Protein AF-A0A433U5A9-F1 (afdb_monomer)

Organism: Elysia chlorotica (NCBI:txid188477)

Solvent-accessible surface area (backbone atoms only — not comparable to full-atom values): 7313 Å² total; per-residue (Å²): 104,52,76,60,97,90,43,82,35,81,70,83,86,84,75,69,64,72,63,99,43,77,69,35,54,51,49,52,54,46,52,45,48,34,44,78,72,58,55,47,52,37,73,44,73,47,81,87,72,86,54,73,54,50,79,38,70,40,91,59,77,66,32,65,44,82,48,72,86,40,96,40,24,41,89,57,93,53,53,73,58,54,45,48,51,56,34,41,78,72,61,44,47,87,84,64,55,48,72,65,54,54,50,50,52,55,55,55,50,76,78,52,77,72,81,80,124

Sequence (117 aa):
SGQQGGRSYNGTEKAAYLPASDKGTKVLRLLRVAFLRGLIFCIKDTRAAGRRGDITWSDILHKTSFEENSPYGYPDPFYLNDVTKVLADKGVTEESMTEQERRDSSKIFRKLEICNL

pLDDT: mean 80.03, std 17.63, range [26.12, 96.94]

Secondary structure (DSSP, 8-state):
-EEETTEEE----------SSHHHHHHHHHHHHHHHTT-SEEEEE-TTSS-EEEEEE-SS-------TT-TTSS--SSHHHHHHHHHHHTT--TTT--HHHHHHHHHHHTT------

Structure (mmCIF, N/CA/C/O backbone):
data_AF-A0A433U5A9-F1
#
_entry.id   AF-A0A433U5A9-F1
#
loop_
_atom_site.group_PDB
_atom_site.id
_atom_site.type_symbol
_atom_site.label_atom_id
_atom_site.label_alt_id
_atom_site.label_comp_id
_atom_site.label_asym_id
_atom_site.label_entity_id
_atom_site.label_seq_id
_atom_site.pdbx_PDB_ins_code
_atom_site.Cartn_x
_atom_site.Cartn_y
_atom_site.Cartn_z
_atom_site.occupancy
_atom_site.B_iso_or_equiv
_atom_site.auth_seq_id
_atom_site.auth_comp_id
_atom_site.auth_asym_id
_atom_site.auth_atom_id
_atom_site.pdbx_PDB_model_num
ATOM 1 N N . SER A 1 1 ? 5.747 14.010 11.688 1.00 51.66 1 SER A N 1
ATOM 2 C CA . SER A 1 1 ? 6.258 13.439 12.950 1.00 51.66 1 SER A CA 1
ATOM 3 C C . SER A 1 1 ? 5.151 12.613 13.578 1.00 51.66 1 SER A C 1
ATOM 5 O O . SER A 1 1 ? 3.988 12.957 13.407 1.00 51.66 1 SER A O 1
ATOM 7 N N . GLY A 1 2 ? 5.491 11.503 14.231 1.00 58.38 2 GLY A N 1
ATOM 8 C CA . GLY A 1 2 ? 4.531 10.647 14.942 1.00 58.38 2 G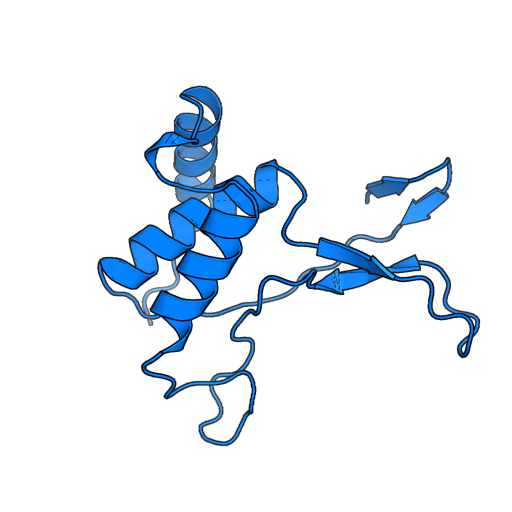LY A CA 1
ATOM 9 C C . GLY A 1 2 ? 4.884 10.550 16.423 1.00 58.38 2 GLY A C 1
ATOM 10 O O . GLY A 1 2 ? 6.027 10.833 16.789 1.00 58.38 2 GLY A O 1
ATOM 11 N N . GLN A 1 3 ? 3.925 10.155 17.264 1.00 57.16 3 GLN A N 1
ATOM 12 C CA . GLN A 1 3 ? 4.148 9.943 18.693 1.00 57.16 3 GLN A CA 1
ATOM 13 C C . GLN A 1 3 ? 3.685 8.540 19.103 1.00 57.16 3 GLN A C 1
ATOM 15 O O . GLN A 1 3 ? 2.558 8.153 18.808 1.00 57.16 3 GLN A O 1
ATOM 20 N N . GLN A 1 4 ? 4.540 7.782 19.792 1.00 61.88 4 GLN A N 1
ATOM 21 C CA . GLN A 1 4 ? 4.189 6.484 20.386 1.00 61.88 4 GLN A CA 1
ATOM 22 C C . GLN A 1 4 ? 4.705 6.445 21.826 1.00 61.88 4 GLN A C 1
ATOM 24 O O . GLN A 1 4 ? 5.875 6.731 22.075 1.00 61.88 4 GLN A O 1
ATOM 29 N N . GLY A 1 5 ? 3.825 6.154 22.791 1.00 65.88 5 GLY A N 1
ATOM 30 C CA . GLY A 1 5 ? 4.198 6.085 24.211 1.00 65.88 5 GLY A CA 1
ATOM 31 C C . GLY A 1 5 ? 4.861 7.363 24.747 1.00 65.88 5 GLY A C 1
ATOM 32 O O . GLY A 1 5 ? 5.797 7.284 25.537 1.00 65.88 5 GLY A O 1
ATOM 33 N N . GLY A 1 6 ? 4.440 8.539 24.267 1.00 71.12 6 GLY A N 1
ATOM 34 C CA . GLY A 1 6 ? 5.002 9.830 24.678 1.00 71.12 6 GLY A CA 1
ATOM 35 C C . GLY A 1 6 ? 6.276 10.262 23.939 1.00 71.12 6 GLY A C 1
ATOM 36 O O . GLY A 1 6 ? 6.698 11.401 24.112 1.00 71.12 6 GLY A O 1
ATOM 37 N N . ARG A 1 7 ? 6.868 9.417 23.082 1.00 66.44 7 ARG A N 1
ATOM 38 C CA . ARG A 1 7 ? 8.101 9.727 22.334 1.00 66.44 7 ARG A CA 1
ATOM 39 C C . ARG A 1 7 ? 7.815 10.223 20.924 1.00 66.44 7 ARG A C 1
ATOM 41 O O . ARG A 1 7 ? 6.969 9.651 20.244 1.00 66.44 7 ARG A O 1
ATOM 48 N N . SER A 1 8 ? 8.555 11.241 20.491 1.00 66.88 8 SER A N 1
ATOM 49 C CA . SER A 1 8 ? 8.470 11.818 19.146 1.00 66.88 8 SER A CA 1
ATOM 50 C C . SER A 1 8 ? 9.415 11.114 18.177 1.00 66.88 8 SER A C 1
ATOM 52 O O . SER A 1 8 ? 10.588 10.917 18.488 1.00 66.88 8 SER A O 1
ATOM 54 N N . TYR A 1 9 ? 8.919 10.801 16.982 1.00 68.38 9 TYR A N 1
ATOM 55 C CA . TYR A 1 9 ? 9.696 10.211 15.893 1.00 68.38 9 TYR A CA 1
ATOM 56 C C . TYR A 1 9 ? 9.743 11.168 14.698 1.00 68.38 9 TYR A C 1
ATOM 58 O O . TYR A 1 9 ? 8.731 11.786 14.328 1.00 68.38 9 TYR A O 1
ATOM 66 N N . ASN A 1 10 ? 10.927 11.286 14.094 1.00 71.94 10 ASN A N 1
ATOM 67 C CA . ASN A 1 10 ? 11.133 12.089 12.893 1.00 71.94 10 ASN A CA 1
ATOM 68 C C . ASN A 1 10 ? 10.301 11.534 11.732 1.00 71.94 10 ASN A C 1
ATOM 70 O O . ASN A 1 10 ? 10.079 10.329 11.630 1.00 71.94 10 ASN A O 1
ATOM 74 N N . GLY A 1 11 ? 9.819 12.424 10.864 1.00 70.56 11 GLY A N 1
ATOM 75 C CA . GLY A 1 11 ? 9.181 11.995 9.621 1.00 70.56 11 GLY A CA 1
ATOM 76 C C . GLY A 1 11 ? 10.175 11.244 8.734 1.00 70.56 11 GLY A C 1
ATOM 77 O O . GLY A 1 11 ? 11.367 11.543 8.746 1.00 70.56 11 GLY A O 1
ATOM 78 N N . THR A 1 12 ? 9.680 10.275 7.970 1.00 76.88 12 THR A N 1
ATOM 79 C CA . THR A 1 12 ? 10.437 9.606 6.910 1.00 76.88 12 THR A CA 1
ATOM 80 C C . THR A 1 12 ? 9.596 9.588 5.645 1.00 76.88 12 THR A C 1
ATOM 82 O O . THR A 1 12 ? 8.366 9.602 5.711 1.00 76.88 12 THR A O 1
ATOM 85 N N . GLU A 1 13 ? 10.269 9.535 4.506 1.00 82.38 13 GLU A N 1
ATOM 86 C CA . GLU A 1 13 ? 9.658 9.351 3.201 1.00 82.38 13 GLU A CA 1
ATOM 87 C C . GLU A 1 13 ? 10.279 8.106 2.570 1.00 82.38 13 GLU A C 1
ATOM 89 O O . GLU A 1 13 ? 11.488 7.881 2.666 1.00 82.38 13 GLU A O 1
ATOM 94 N N . LYS A 1 14 ? 9.443 7.259 1.967 1.00 84.62 14 LYS A N 1
ATOM 95 C CA . LYS A 1 14 ? 9.887 6.071 1.237 1.00 84.62 14 LYS A CA 1
ATOM 96 C C . LYS A 1 14 ? 9.101 5.960 -0.062 1.00 84.62 14 LYS A C 1
ATOM 98 O O . LYS A 1 14 ? 7.875 6.050 -0.046 1.00 84.62 14 LYS A O 1
ATOM 103 N N . ALA A 1 15 ? 9.813 5.755 -1.164 1.00 87.69 15 ALA A N 1
ATOM 104 C CA . ALA A 1 15 ? 9.220 5.536 -2.475 1.00 87.69 15 ALA A CA 1
ATOM 105 C C . ALA A 1 15 ? 8.979 4.040 -2.719 1.00 87.69 15 ALA A C 1
ATOM 107 O O . ALA A 1 15 ? 9.785 3.198 -2.314 1.00 87.69 15 ALA A O 1
ATOM 108 N N . ALA A 1 16 ? 7.871 3.726 -3.386 1.00 90.31 16 ALA A N 1
ATOM 109 C CA . ALA A 1 16 ? 7.535 2.384 -3.836 1.00 90.31 16 ALA A CA 1
ATOM 110 C C . ALA A 1 16 ? 6.803 2.440 -5.181 1.00 90.31 16 ALA A C 1
ATOM 112 O O . ALA A 1 16 ? 6.152 3.437 -5.498 1.00 90.31 16 ALA A O 1
ATOM 113 N N . TYR A 1 17 ? 6.891 1.356 -5.947 1.00 89.50 17 TYR A N 1
ATOM 114 C CA . TYR A 1 17 ? 6.486 1.326 -7.348 1.00 89.50 17 TYR A CA 1
ATOM 115 C C . TYR A 1 17 ? 5.464 0.225 -7.633 1.00 89.50 17 TYR A C 1
ATOM 117 O O . TYR A 1 17 ? 5.586 -0.917 -7.180 1.00 89.50 17 TYR A O 1
ATOM 125 N N . LEU A 1 18 ? 4.456 0.572 -8.430 1.00 91.62 18 LEU A N 1
ATOM 126 C CA . LEU A 1 18 ? 3.427 -0.334 -8.932 1.00 91.62 18 LEU A CA 1
ATOM 127 C C . LEU A 1 18 ? 3.323 -0.177 -10.450 1.00 91.62 18 LEU A C 1
ATOM 129 O O . LEU A 1 18 ? 3.414 0.949 -10.938 1.00 91.62 18 LEU A O 1
ATOM 133 N N . PRO A 1 19 ? 3.093 -1.265 -11.202 1.00 90.75 19 PRO A N 1
ATOM 134 C CA . PRO A 1 19 ? 2.836 -1.166 -12.629 1.00 90.75 19 PRO A CA 1
ATOM 135 C C . PRO A 1 19 ? 1.513 -0.432 -12.878 1.00 90.75 19 PRO A C 1
ATOM 137 O O . PRO A 1 19 ? 0.504 -0.718 -12.222 1.00 90.75 19 PRO A O 1
ATOM 140 N N . ALA A 1 20 ? 1.507 0.467 -13.862 1.00 90.56 20 ALA A N 1
ATOM 141 C CA . ALA A 1 20 ? 0.323 1.187 -14.327 1.00 90.56 20 ALA A CA 1
ATOM 142 C C . ALA A 1 20 ? -0.626 0.238 -15.083 1.00 90.56 20 ALA A C 1
ATOM 144 O O . ALA A 1 20 ? -0.657 0.174 -16.305 1.00 90.56 20 ALA A O 1
ATOM 145 N N . SER A 1 21 ? -1.367 -0.559 -14.322 1.00 91.94 21 SER A N 1
ATOM 146 C CA . SER A 1 21 ? -2.316 -1.565 -14.800 1.00 91.94 21 SER A CA 1
ATOM 147 C C . SER A 1 21 ? -3.531 -1.579 -13.884 1.00 91.94 21 SER A C 1
ATOM 149 O O . SER A 1 21 ? -3.410 -1.211 -12.716 1.00 91.94 21 SER A O 1
ATOM 151 N N . ASP A 1 22 ? -4.671 -2.088 -14.349 1.00 93.06 22 ASP A N 1
ATOM 152 C CA . ASP A 1 22 ? -5.894 -2.156 -13.535 1.00 93.06 22 ASP A CA 1
ATOM 153 C C . ASP A 1 22 ? -5.663 -2.839 -12.183 1.00 93.06 22 ASP A C 1
ATOM 155 O O . ASP A 1 22 ? -6.137 -2.387 -11.139 1.00 93.06 22 ASP A O 1
ATOM 159 N N . LYS A 1 23 ? -4.873 -3.917 -12.179 1.00 93.25 23 LYS A N 1
ATOM 160 C CA . LYS A 1 23 ? -4.512 -4.634 -10.956 1.00 93.25 23 LYS A CA 1
ATOM 161 C C . LYS A 1 23 ? -3.592 -3.809 -10.055 1.00 93.25 23 LYS A C 1
ATOM 163 O O . LYS A 1 23 ? -3.805 -3.779 -8.845 1.00 93.25 23 LYS A O 1
ATOM 168 N N . GLY A 1 24 ? -2.609 -3.114 -10.627 1.00 93.44 24 GLY A N 1
ATOM 169 C CA . GLY A 1 24 ? -1.749 -2.189 -9.886 1.00 93.44 24 GLY A CA 1
ATOM 170 C C . GLY A 1 24 ? -2.540 -1.037 -9.263 1.00 93.44 24 GLY A C 1
ATOM 171 O O . GLY A 1 24 ? -2.351 -0.721 -8.090 1.00 93.44 24 GLY A O 1
ATOM 172 N N . THR A 1 25 ? -3.503 -0.471 -9.992 1.00 91.81 25 THR A N 1
ATOM 173 C CA . THR A 1 25 ? -4.397 0.583 -9.497 1.00 91.81 25 THR A CA 1
ATOM 174 C C . THR A 1 25 ? -5.291 0.093 -8.357 1.00 91.81 25 THR A C 1
ATOM 176 O O . THR A 1 25 ? -5.495 0.826 -7.385 1.00 91.81 25 THR A O 1
ATOM 179 N N . LYS A 1 26 ? -5.789 -1.149 -8.420 1.00 92.81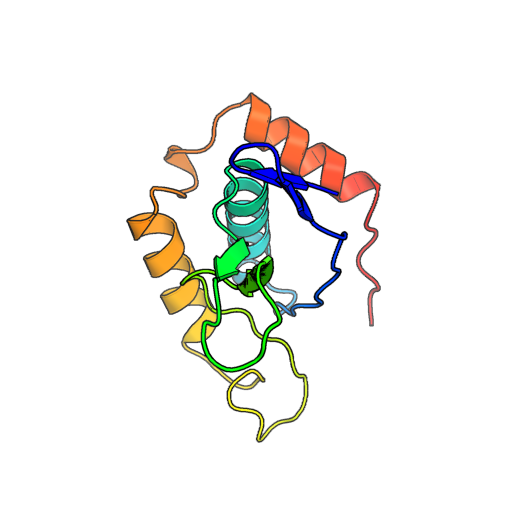 26 LYS A N 1
ATOM 180 C CA . LYS A 1 26 ? -6.518 -1.773 -7.301 1.00 92.81 26 LYS A CA 1
ATOM 181 C C . LYS A 1 26 ? -5.633 -1.911 -6.061 1.00 92.81 26 LYS A C 1
ATOM 183 O O . LYS A 1 26 ? -6.011 -1.440 -4.991 1.00 92.81 26 LYS A O 1
ATOM 188 N N . VAL A 1 27 ? -4.426 -2.460 -6.212 1.00 94.75 27 VAL A N 1
ATOM 189 C CA . VAL A 1 27 ? -3.457 -2.585 -5.109 1.00 94.75 27 VAL A CA 1
ATOM 190 C C . VAL A 1 27 ? -3.110 -1.219 -4.512 1.00 94.75 27 VAL A C 1
ATOM 192 O O . VAL A 1 27 ? -3.094 -1.074 -3.293 1.00 94.75 27 VAL A O 1
ATOM 195 N N . LEU A 1 28 ? -2.918 -0.187 -5.340 1.00 93.00 28 LEU A N 1
ATOM 196 C CA . LEU A 1 28 ? -2.667 1.180 -4.876 1.00 93.00 28 LEU A CA 1
ATOM 197 C C . LEU A 1 28 ? -3.792 1.702 -3.970 1.00 93.00 28 LEU A C 1
ATOM 199 O O . LEU A 1 28 ? -3.518 2.350 -2.959 1.00 93.00 28 LEU A O 1
ATOM 203 N N . ARG A 1 29 ? -5.059 1.434 -4.311 1.00 91.44 29 ARG A N 1
ATOM 204 C CA . ARG A 1 29 ? -6.209 1.825 -3.477 1.00 91.44 29 ARG A CA 1
ATOM 205 C C . ARG A 1 29 ? -6.184 1.121 -2.122 1.00 91.44 29 ARG A C 1
ATOM 207 O O . ARG A 1 29 ? -6.360 1.785 -1.104 1.00 91.44 29 ARG A O 1
ATOM 214 N N . LEU A 1 30 ? -5.908 -0.180 -2.102 1.00 94.75 30 LEU A N 1
ATOM 215 C CA . LEU A 1 30 ? -5.811 -0.948 -0.858 1.00 94.75 30 LEU A CA 1
ATOM 216 C C . LEU A 1 30 ? -4.634 -0.481 0.009 1.00 94.75 30 LEU A C 1
ATOM 218 O O . LEU A 1 30 ? -4.805 -0.261 1.205 1.00 94.75 30 LEU A O 1
ATOM 222 N N . LEU A 1 31 ? -3.462 -0.234 -0.583 1.00 94.12 31 LEU A N 1
ATOM 223 C CA . LEU A 1 31 ? -2.293 0.284 0.138 1.00 94.12 31 LEU A CA 1
ATOM 224 C C . LEU A 1 31 ? -2.551 1.658 0.767 1.00 94.12 31 LEU A C 1
ATOM 226 O O . LEU A 1 31 ? -2.070 1.930 1.864 1.00 94.12 31 LEU A O 1
ATOM 230 N N . ARG A 1 32 ? -3.348 2.519 0.124 1.00 90.75 32 ARG A N 1
ATOM 231 C CA . ARG A 1 32 ? -3.761 3.804 0.716 1.00 90.75 32 ARG A CA 1
ATOM 232 C C . ARG A 1 32 ? -4.627 3.612 1.948 1.00 90.75 32 ARG A C 1
ATOM 234 O O . ARG A 1 32 ? -4.406 4.282 2.950 1.00 90.75 32 ARG A O 1
ATOM 241 N N . VAL A 1 33 ? -5.575 2.685 1.898 1.00 93.50 33 VAL A N 1
ATOM 242 C CA . VAL A 1 33 ? -6.389 2.347 3.070 1.00 93.50 33 VAL A CA 1
ATOM 243 C C . VAL A 1 33 ? -5.517 1.751 4.169 1.00 93.50 33 VAL A C 1
ATOM 245 O O . VAL A 1 33 ? -5.603 2.182 5.314 1.00 93.50 33 VAL A O 1
ATOM 248 N N . ALA A 1 34 ? -4.602 0.844 3.827 1.00 93.81 34 ALA A N 1
ATOM 249 C CA . ALA A 1 34 ? -3.628 0.321 4.777 1.00 93.81 34 ALA A CA 1
ATOM 250 C C . ALA A 1 34 ? -2.770 1.439 5.399 1.00 93.81 34 ALA A C 1
ATOM 252 O O . ALA A 1 34 ? -2.482 1.391 6.593 1.00 93.81 34 ALA A O 1
ATOM 253 N N . PHE A 1 35 ? -2.402 2.472 4.634 1.00 90.50 35 PHE A N 1
ATOM 254 C CA . PHE A 1 35 ? -1.695 3.644 5.154 1.00 90.50 35 PHE A CA 1
ATOM 255 C C . PHE A 1 35 ? -2.557 4.440 6.139 1.00 90.50 35 PHE A C 1
ATOM 257 O O . PHE A 1 35 ? -2.097 4.732 7.241 1.00 90.50 35 PHE A O 1
ATOM 264 N N . LEU A 1 36 ? -3.813 4.736 5.782 1.00 89.94 36 LEU A N 1
ATOM 265 C CA . LEU A 1 36 ? -4.764 5.437 6.656 1.00 89.94 36 LEU A CA 1
ATOM 266 C C . LEU A 1 36 ? -5.032 4.669 7.959 1.00 89.94 36 LEU A C 1
ATOM 268 O O . LEU A 1 36 ? -5.203 5.279 9.010 1.00 89.94 36 LEU A O 1
ATOM 272 N N . ARG A 1 37 ? -4.999 3.334 7.902 1.00 92.12 37 ARG A N 1
ATOM 273 C CA . ARG A 1 37 ? -5.112 2.439 9.064 1.00 92.12 37 ARG A CA 1
ATOM 274 C C . ARG A 1 37 ? -3.806 2.261 9.848 1.00 92.12 37 ARG A C 1
ATOM 276 O O . ARG A 1 37 ? -3.794 1.532 10.833 1.00 92.12 37 ARG A O 1
ATOM 283 N N . GLY A 1 38 ? -2.702 2.881 9.424 1.00 89.94 38 GLY A N 1
ATOM 284 C CA . GLY A 1 38 ? -1.403 2.769 10.094 1.00 89.94 38 GLY A CA 1
ATOM 285 C C . GLY A 1 38 ? -0.709 1.412 9.926 1.00 89.94 38 GLY A C 1
ATOM 286 O O . GLY A 1 38 ? 0.138 1.058 10.737 1.00 89.94 38 GLY A O 1
ATOM 287 N N . LEU A 1 39 ? -1.049 0.641 8.889 1.00 91.94 39 LEU A N 1
ATOM 288 C CA . LEU A 1 39 ? -0.540 -0.718 8.666 1.00 91.94 39 LEU A CA 1
ATOM 289 C C . LEU A 1 39 ? 0.713 -0.772 7.784 1.00 91.94 39 LEU A C 1
ATOM 291 O O . LEU A 1 39 ? 1.350 -1.818 7.716 1.00 91.94 39 LEU A O 1
ATOM 295 N N . ILE A 1 40 ? 1.070 0.311 7.088 1.00 91.88 40 ILE A N 1
ATOM 296 C CA . ILE A 1 40 ? 2.199 0.334 6.134 1.00 91.88 40 ILE A CA 1
ATOM 297 C C . ILE A 1 40 ? 3.557 0.405 6.836 1.00 91.88 40 ILE A C 1
ATOM 299 O O . ILE A 1 40 ? 4.519 -0.230 6.401 1.00 91.88 40 ILE A O 1
ATOM 303 N N . PHE A 1 41 ? 3.635 1.160 7.929 1.00 86.56 41 PHE A N 1
ATOM 304 C CA . PHE A 1 41 ? 4.872 1.384 8.665 1.00 86.56 41 PHE A CA 1
ATOM 305 C C . PHE A 1 41 ? 4.755 0.856 10.088 1.00 86.56 41 PHE A C 1
ATOM 307 O O . PHE A 1 41 ? 3.695 0.925 10.703 1.00 86.56 41 PHE A O 1
ATOM 314 N N . CYS A 1 42 ? 5.866 0.372 10.629 1.00 84.00 42 CYS A N 1
ATOM 315 C CA . CYS A 1 42 ? 6.001 0.063 12.042 1.00 84.00 42 CYS A CA 1
ATOM 316 C C . CYS A 1 42 ? 7.257 0.728 12.609 1.00 84.00 42 CYS A C 1
ATOM 318 O O . CYS A 1 42 ? 8.202 1.054 11.888 1.00 84.00 42 CYS A O 1
ATOM 320 N N . ILE A 1 43 ? 7.258 0.942 13.920 1.00 80.94 43 ILE A N 1
ATOM 321 C CA . ILE A 1 43 ? 8.440 1.399 14.645 1.00 80.94 43 ILE A CA 1
ATOM 322 C C . ILE A 1 43 ? 9.171 0.146 15.121 1.00 80.94 43 ILE A C 1
ATOM 324 O O . ILE A 1 43 ? 8.612 -0.638 15.890 1.00 80.94 43 ILE A O 1
ATOM 328 N N . LYS A 1 44 ? 10.408 -0.063 14.657 1.00 70.31 44 LYS A N 1
ATOM 329 C CA . LYS A 1 44 ? 11.268 -1.133 15.176 1.00 70.31 44 LYS A CA 1
ATOM 330 C C . LYS A 1 44 ? 12.307 -0.553 16.128 1.00 70.31 44 LYS A C 1
ATOM 332 O O . LYS A 1 44 ? 13.061 0.356 15.788 1.00 70.31 44 LYS A O 1
ATOM 337 N N . ASP A 1 45 ? 12.376 -1.134 17.322 1.00 66.44 45 ASP A N 1
ATOM 338 C CA . ASP A 1 45 ? 13.435 -0.852 18.286 1.00 66.44 45 ASP A CA 1
ATOM 339 C C . ASP A 1 45 ? 14.638 -1.757 18.008 1.00 66.44 45 ASP A C 1
ATOM 341 O O . ASP A 1 45 ? 14.739 -2.886 18.494 1.00 66.44 45 ASP A O 1
ATOM 345 N N . THR A 1 46 ? 15.591 -1.265 17.220 1.00 56.88 46 THR A N 1
ATOM 346 C CA . THR A 1 46 ? 16.867 -1.959 17.032 1.00 56.88 46 THR A CA 1
ATOM 347 C C . THR A 1 46 ? 17.762 -1.742 18.251 1.00 56.88 46 THR A C 1
ATOM 349 O O . THR A 1 46 ? 18.485 -0.753 18.352 1.00 56.88 46 THR A O 1
ATOM 352 N N . ARG A 1 47 ? 17.740 -2.695 19.194 1.00 54.81 47 ARG A N 1
ATOM 353 C CA . ARG A 1 47 ? 18.578 -2.684 20.413 1.00 54.81 47 ARG A CA 1
ATOM 354 C C . ARG A 1 47 ? 20.090 -2.573 20.143 1.00 54.81 47 ARG A C 1
ATOM 356 O O . ARG A 1 47 ? 20.812 -2.127 21.027 1.00 54.81 47 ARG A O 1
ATOM 363 N N . ALA A 1 48 ? 20.564 -2.949 18.954 1.00 52.50 48 ALA A N 1
ATOM 364 C CA . ALA A 1 48 ? 21.989 -3.103 18.653 1.00 52.50 48 ALA A CA 1
ATOM 365 C C . ALA A 1 48 ? 22.737 -1.814 18.248 1.00 52.50 48 ALA A C 1
ATOM 367 O O . ALA A 1 48 ? 23.959 -1.795 18.319 1.00 52.50 48 ALA A O 1
ATOM 368 N N . ALA A 1 49 ? 22.052 -0.739 17.837 1.00 51.53 49 ALA A N 1
ATOM 369 C CA . ALA A 1 49 ? 22.716 0.418 17.210 1.00 51.53 49 ALA A CA 1
ATOM 370 C C . ALA A 1 49 ? 22.598 1.740 17.990 1.00 51.53 49 ALA A C 1
ATOM 372 O O . ALA A 1 49 ? 22.944 2.794 17.462 1.00 51.53 49 ALA A O 1
ATOM 373 N N . GLY A 1 50 ? 22.026 1.739 19.200 1.00 50.53 50 GLY A N 1
ATOM 374 C CA . GLY A 1 50 ? 21.727 2.975 19.948 1.00 50.53 50 GLY A CA 1
ATOM 375 C C . GLY A 1 50 ? 20.646 3.869 19.308 1.00 50.53 50 GLY A C 1
ATOM 376 O O . GLY A 1 50 ? 20.124 4.763 19.972 1.00 50.53 50 GLY A O 1
ATOM 377 N N . ARG A 1 51 ? 20.254 3.588 18.057 1.00 53.25 51 ARG A N 1
ATOM 378 C CA . ARG A 1 51 ? 19.109 4.156 17.341 1.00 53.25 51 ARG A CA 1
ATOM 379 C C . ARG A 1 51 ? 17.847 3.420 17.784 1.00 53.25 51 ARG A C 1
ATOM 381 O O . ARG A 1 51 ? 17.619 2.266 17.426 1.00 53.25 51 ARG A O 1
ATOM 388 N N . ARG A 1 52 ? 17.073 4.066 18.652 1.00 57.16 52 ARG A N 1
ATOM 389 C CA . ARG A 1 52 ? 15.760 3.593 19.106 1.00 57.16 52 ARG A CA 1
ATOM 390 C C . ARG A 1 52 ? 14.701 4.356 18.328 1.00 57.16 52 ARG A C 1
ATOM 392 O O . ARG A 1 52 ? 14.701 5.583 18.401 1.00 57.16 52 ARG A O 1
ATOM 399 N N . GLY A 1 53 ? 13.822 3.647 17.618 1.00 63.41 53 GLY A N 1
ATOM 400 C CA . GLY A 1 53 ? 12.696 4.281 16.939 1.00 63.41 53 GLY A CA 1
ATOM 401 C C . GLY A 1 53 ? 12.733 4.399 15.423 1.00 63.41 53 GLY A C 1
ATOM 402 O O . GLY A 1 53 ? 12.131 5.336 14.900 1.00 63.41 53 GLY A O 1
ATOM 403 N N . ASP A 1 54 ? 13.411 3.507 14.704 1.00 71.38 54 ASP A N 1
ATOM 404 C CA . ASP A 1 54 ? 13.418 3.599 13.244 1.00 71.38 54 ASP A CA 1
ATOM 405 C C . ASP A 1 54 ? 12.041 3.218 12.678 1.00 71.38 54 ASP A C 1
ATOM 407 O O . ASP A 1 54 ? 11.520 2.121 12.913 1.00 71.38 54 ASP A O 1
ATOM 411 N N . ILE A 1 55 ? 11.450 4.148 11.919 1.00 77.94 55 ILE A N 1
ATOM 412 C CA . ILE A 1 55 ? 10.239 3.903 11.134 1.00 77.94 55 ILE A CA 1
ATOM 413 C C . ILE A 1 55 ? 10.639 3.062 9.923 1.00 77.94 55 ILE A C 1
ATOM 415 O O . ILE A 1 55 ? 11.392 3.499 9.046 1.00 77.94 55 ILE A O 1
ATOM 419 N N . THR A 1 56 ? 10.116 1.847 9.863 1.00 81.75 56 THR A N 1
ATOM 420 C CA . THR A 1 56 ? 10.398 0.889 8.797 1.00 81.75 56 THR A CA 1
ATOM 421 C C . THR A 1 56 ? 9.111 0.324 8.212 1.00 81.75 56 THR A C 1
ATOM 423 O O . THR A 1 56 ? 8.024 0.549 8.744 1.00 81.75 56 THR A O 1
ATOM 426 N N . TRP A 1 57 ? 9.226 -0.370 7.081 1.00 82.94 57 TRP A N 1
ATOM 427 C CA . TRP A 1 57 ? 8.107 -1.103 6.499 1.00 82.94 57 TRP A CA 1
ATOM 428 C C . TRP A 1 57 ? 7.609 -2.164 7.486 1.00 82.94 57 TRP A C 1
ATOM 430 O O . TRP A 1 57 ? 8.406 -2.793 8.190 1.00 82.94 57 TRP A O 1
ATOM 440 N N . SER A 1 58 ? 6.290 -2.347 7.539 1.00 86.88 58 SER A N 1
ATOM 441 C CA . SER A 1 58 ? 5.668 -3.456 8.260 1.00 86.88 58 SER A CA 1
ATOM 442 C C . SER A 1 58 ? 5.885 -4.782 7.505 1.00 86.88 58 SER A C 1
ATOM 444 O O . SER A 1 58 ? 6.899 -4.970 6.836 1.00 86.88 58 SER A O 1
ATOM 446 N N . ASP A 1 59 ? 4.935 -5.711 7.586 1.00 88.00 59 ASP A N 1
ATOM 447 C CA . ASP A 1 59 ? 4.985 -6.982 6.851 1.00 88.00 59 ASP A CA 1
ATOM 448 C C . ASP A 1 59 ? 4.436 -6.862 5.417 1.00 88.00 59 ASP A C 1
ATOM 450 O O . ASP A 1 59 ? 4.409 -7.841 4.677 1.00 88.00 59 ASP A O 1
ATOM 454 N N . ILE A 1 60 ? 3.969 -5.676 5.012 1.00 91.12 60 ILE A N 1
ATOM 455 C CA . ILE A 1 60 ? 3.517 -5.424 3.639 1.00 91.12 60 ILE A CA 1
ATOM 456 C C . ILE A 1 60 ? 4.749 -5.096 2.790 1.00 91.12 60 ILE A C 1
ATOM 458 O O . ILE A 1 60 ? 5.298 -3.994 2.871 1.00 91.12 60 I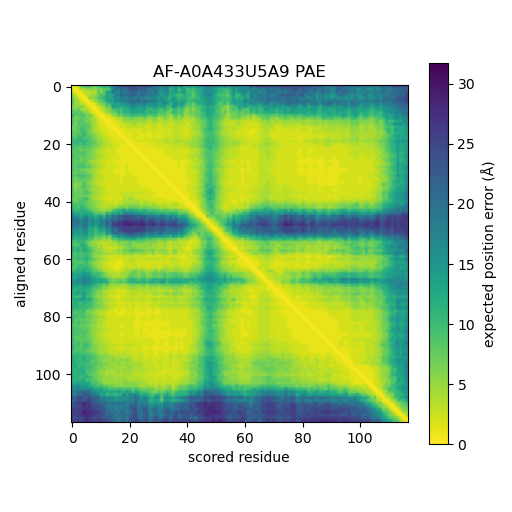LE A O 1
ATOM 462 N N . LEU A 1 61 ? 5.188 -6.056 1.974 1.00 89.44 61 LEU A N 1
ATOM 463 C CA . LEU A 1 61 ? 6.323 -5.872 1.070 1.00 89.44 61 LEU A CA 1
ATOM 464 C C . LEU A 1 61 ? 6.008 -4.786 0.031 1.00 89.44 61 LEU A C 1
ATOM 466 O O . LEU A 1 61 ? 4.946 -4.799 -0.584 1.00 89.44 61 LEU A O 1
ATOM 470 N N . HIS A 1 62 ? 6.961 -3.882 -0.187 1.00 91.75 62 HIS A N 1
ATOM 471 C CA . HIS A 1 62 ? 6.903 -2.862 -1.229 1.00 91.75 62 HIS A CA 1
ATOM 472 C C . HIS A 1 62 ? 8.042 -3.068 -2.229 1.00 91.75 62 HIS A C 1
ATOM 474 O O . HIS A 1 62 ? 9.150 -3.446 -1.845 1.00 91.75 62 HIS A O 1
ATOM 480 N N . LYS A 1 63 ? 7.787 -2.779 -3.508 1.00 90.88 63 LYS A N 1
ATOM 481 C CA . LYS A 1 63 ? 8.835 -2.714 -4.534 1.00 90.88 63 LYS A CA 1
ATOM 482 C C . LYS A 1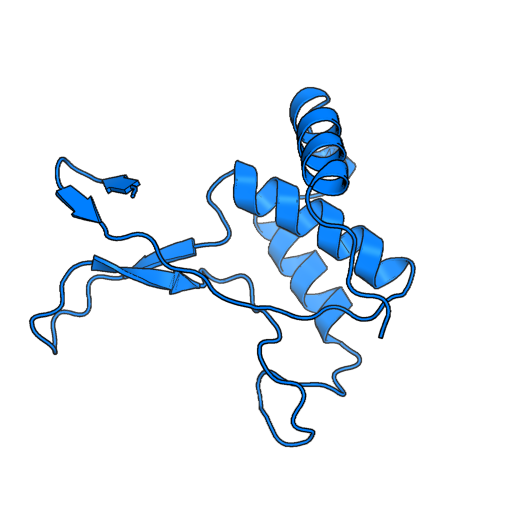 63 ? 9.484 -1.339 -4.515 1.00 90.88 63 LYS A C 1
ATOM 484 O O . LYS A 1 63 ? 8.819 -0.353 -4.813 1.00 90.88 63 LYS A O 1
ATOM 489 N N . THR A 1 64 ? 10.754 -1.265 -4.137 1.00 90.62 64 THR A N 1
ATOM 490 C CA . THR A 1 64 ? 11.476 -0.002 -3.898 1.00 90.62 64 THR A CA 1
ATOM 491 C C . THR A 1 64 ? 12.608 0.248 -4.890 1.00 90.62 64 THR A C 1
ATOM 493 O O . THR A 1 64 ? 13.319 1.238 -4.748 1.00 90.62 64 THR A O 1
ATOM 496 N N . SER A 1 65 ? 12.802 -0.629 -5.877 1.00 86.50 65 SER A N 1
ATOM 497 C CA . SER A 1 65 ? 13.833 -0.484 -6.910 1.00 86.50 65 SER A CA 1
ATOM 498 C C . SER A 1 65 ? 13.263 -0.731 -8.307 1.00 86.50 65 SER A C 1
ATOM 500 O O . SER A 1 65 ? 12.295 -1.472 -8.467 1.00 86.50 65 SER A O 1
ATOM 502 N N . PHE A 1 66 ? 13.882 -0.113 -9.310 1.00 76.56 66 PHE A N 1
ATOM 503 C CA . PHE A 1 66 ? 13.662 -0.408 -10.730 1.00 76.56 66 PHE A CA 1
ATOM 504 C C . PHE A 1 66 ? 14.769 -1.282 -11.329 1.00 76.56 66 PHE A C 1
ATOM 506 O O . PHE A 1 66 ? 14.701 -1.636 -12.499 1.00 76.56 66 PHE A O 1
ATOM 513 N N . GLU A 1 67 ? 15.796 -1.616 -10.550 1.00 80.50 67 GLU A N 1
ATOM 514 C CA . GLU A 1 67 ? 16.901 -2.447 -11.018 1.00 80.50 67 GLU A CA 1
ATOM 515 C C . GLU A 1 67 ? 16.443 -3.900 -11.185 1.00 80.50 67 GLU A C 1
ATOM 517 O O . GLU A 1 67 ? 15.904 -4.494 -10.247 1.00 80.50 67 GLU A O 1
ATOM 522 N N . GLU A 1 68 ? 16.720 -4.484 -12.354 1.00 69.81 68 GLU A N 1
ATOM 523 C CA . GLU A 1 68 ? 16.272 -5.833 -12.740 1.00 69.81 68 GLU A CA 1
ATOM 524 C C . GLU A 1 68 ? 16.753 -6.942 -11.789 1.00 69.81 68 GLU A C 1
ATOM 526 O O . GLU A 1 68 ? 16.082 -7.957 -11.628 1.00 69.81 68 GLU A O 1
ATOM 531 N N . ASN A 1 69 ? 17.886 -6.734 -11.108 1.00 79.19 69 ASN A N 1
ATOM 532 C CA . ASN A 1 69 ? 18.473 -7.694 -10.165 1.00 79.19 69 ASN A CA 1
ATOM 533 C C . ASN A 1 69 ? 18.222 -7.340 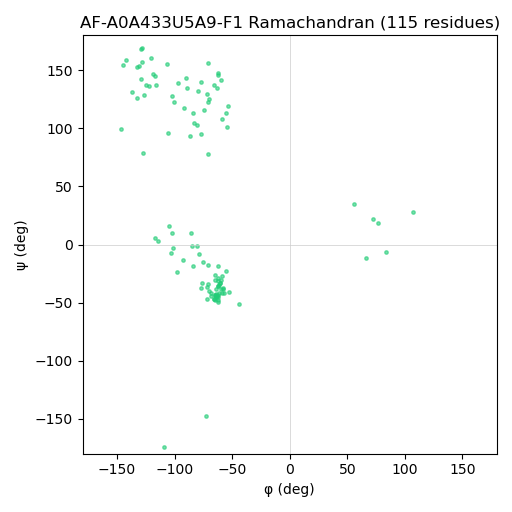-8.691 1.00 79.19 69 ASN A C 1
ATOM 535 O O . ASN A 1 69 ? 18.823 -7.935 -7.793 1.00 79.19 69 ASN A O 1
ATOM 539 N N . SER A 1 70 ? 17.361 -6.361 -8.408 1.00 88.88 70 SER A N 1
ATOM 540 C CA . SER A 1 70 ? 17.013 -6.036 -7.029 1.00 88.88 70 SER A CA 1
ATOM 541 C C . SER A 1 70 ? 15.979 -7.030 -6.487 1.00 88.88 70 SER A C 1
ATOM 543 O O . SER A 1 70 ? 14.930 -7.209 -7.109 1.00 88.88 70 SER A O 1
ATOM 545 N N . PRO A 1 71 ? 16.163 -7.595 -5.276 1.00 86.12 71 PRO A N 1
ATOM 546 C CA . PRO A 1 71 ? 15.129 -8.423 -4.644 1.00 86.12 71 PRO A CA 1
ATOM 547 C C . PRO A 1 71 ? 13.833 -7.636 -4.368 1.00 86.12 71 PRO A C 1
ATOM 549 O O . PRO A 1 71 ? 12.760 -8.216 -4.209 1.00 86.12 71 PRO A O 1
ATOM 552 N N . TYR A 1 72 ? 13.915 -6.301 -4.353 1.00 89.25 72 TYR A N 1
ATOM 553 C CA . TYR A 1 72 ? 12.785 -5.388 -4.183 1.00 89.25 72 TYR A CA 1
ATOM 554 C C . TYR A 1 72 ? 12.377 -4.704 -5.498 1.00 89.25 72 TYR A C 1
ATOM 556 O O . TYR A 1 72 ? 11.680 -3.690 -5.461 1.00 89.25 72 TYR A O 1
ATOM 564 N N . GLY A 1 73 ? 12.821 -5.225 -6.646 1.00 88.19 73 GLY 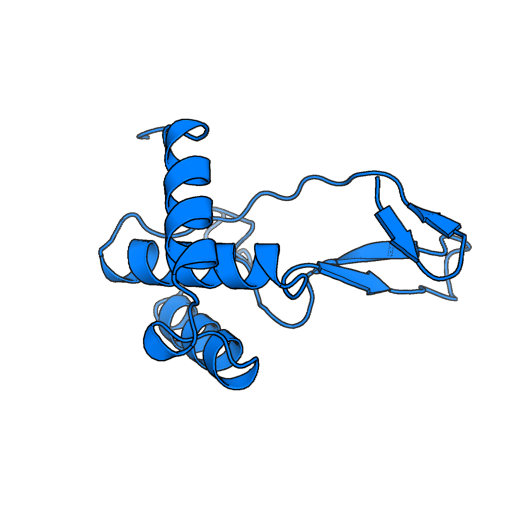A N 1
ATOM 565 C CA . GLY A 1 73 ? 12.542 -4.687 -7.976 1.00 88.19 73 GLY A CA 1
ATOM 566 C C . GLY A 1 73 ? 11.591 -5.536 -8.818 1.00 88.19 73 GLY A C 1
ATOM 567 O O . GLY A 1 73 ? 11.001 -6.513 -8.343 1.00 88.19 73 GLY A O 1
ATOM 568 N N . TYR A 1 74 ? 11.426 -5.114 -10.068 1.00 86.94 74 TYR A N 1
ATOM 569 C CA . TYR A 1 74 ? 10.710 -5.831 -11.125 1.00 86.94 74 TYR A CA 1
ATOM 570 C C . TYR A 1 74 ? 11.726 -6.403 -12.133 1.00 86.94 74 TYR A C 1
ATOM 572 O O . TYR A 1 74 ? 12.807 -5.829 -12.250 1.00 86.94 74 TYR A O 1
ATOM 580 N N . PRO A 1 75 ? 11.397 -7.472 -12.887 1.00 91.44 75 PRO A N 1
ATOM 581 C CA . PRO A 1 75 ? 10.096 -8.142 -12.980 1.00 91.44 75 PRO A CA 1
ATOM 582 C C . PRO A 1 75 ? 9.782 -9.056 -11.787 1.00 91.44 75 PRO A C 1
ATOM 584 O O . PRO A 1 75 ? 10.621 -9.804 -11.304 1.00 91.44 75 PRO A O 1
ATOM 587 N N . ASP A 1 76 ? 8.527 -9.021 -11.344 1.00 90.50 76 ASP A N 1
ATOM 588 C CA . ASP A 1 76 ? 7.980 -9.944 -10.348 1.00 90.50 76 ASP A CA 1
ATOM 589 C C . ASP A 1 76 ? 6.497 -10.189 -10.674 1.00 90.50 76 ASP A C 1
ATOM 591 O O . ASP A 1 76 ? 5.646 -9.340 -10.379 1.00 90.50 76 ASP A O 1
ATOM 595 N N . PRO A 1 77 ? 6.170 -11.311 -11.336 1.00 92.12 77 PRO A N 1
ATOM 596 C CA . PRO A 1 77 ? 4.808 -11.577 -11.785 1.00 92.12 77 PRO A CA 1
ATOM 597 C C . PRO A 1 77 ? 3.844 -11.899 -10.631 1.00 92.12 77 PRO A C 1
ATOM 599 O O . PRO A 1 77 ? 2.625 -11.812 -10.811 1.00 92.12 77 PRO A O 1
ATOM 602 N N . PHE A 1 78 ? 4.355 -12.256 -9.449 1.00 94.12 78 PHE A N 1
ATOM 603 C CA . PHE A 1 78 ? 3.541 -12.689 -8.313 1.00 94.12 78 PHE A CA 1
ATOM 604 C C . PHE A 1 78 ? 3.279 -11.568 -7.311 1.00 94.12 78 PHE A C 1
ATOM 606 O O . PHE A 1 78 ? 2.233 -11.582 -6.660 1.00 94.12 78 PHE A O 1
ATOM 613 N N . TYR A 1 79 ? 4.132 -10.542 -7.278 1.00 94.38 79 TYR A N 1
ATOM 614 C CA . TYR A 1 79 ? 4.059 -9.436 -6.324 1.00 94.38 79 TYR A CA 1
ATOM 615 C C . TYR A 1 79 ? 2.646 -8.879 -6.095 1.00 94.38 79 TYR A C 1
ATOM 617 O O . TYR A 1 79 ? 2.196 -8.795 -4.955 1.00 94.38 79 TYR A O 1
ATOM 625 N N . LEU A 1 80 ? 1.907 -8.534 -7.159 1.00 95.56 80 LEU A N 1
ATOM 626 C CA . LEU A 1 80 ? 0.564 -7.958 -7.009 1.00 95.56 80 LEU A CA 1
ATOM 627 C C . LEU A 1 80 ? -0.443 -8.933 -6.383 1.00 95.56 80 LEU A C 1
ATOM 629 O O . LEU A 1 80 ? -1.380 -8.490 -5.729 1.00 95.56 80 LEU A O 1
ATOM 633 N N . ASN A 1 81 ? -0.296 -10.242 -6.597 1.00 96.50 81 ASN A N 1
ATOM 634 C CA . ASN A 1 81 ? -1.130 -11.235 -5.916 1.00 96.50 81 ASN A CA 1
ATOM 635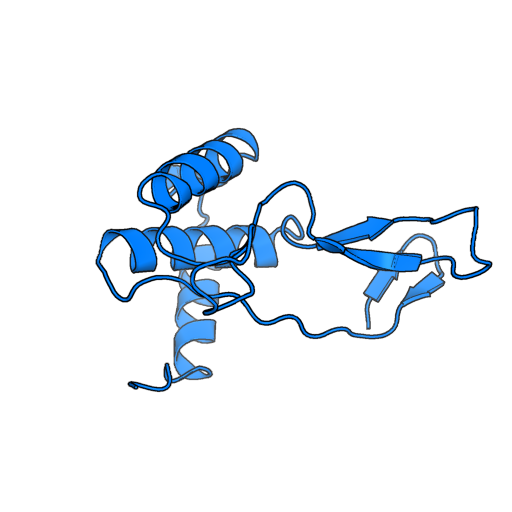 C C . ASN A 1 81 ? -0.745 -11.346 -4.445 1.00 96.50 81 ASN A C 1
ATOM 637 O O . ASN A 1 81 ? -1.618 -11.336 -3.582 1.00 96.50 81 ASN A O 1
ATOM 641 N N . ASP A 1 82 ? 0.551 -11.437 -4.171 1.00 96.50 82 ASP A N 1
ATOM 642 C CA . ASP A 1 82 ? 1.049 -11.693 -2.826 1.00 96.50 82 ASP A CA 1
ATOM 643 C C . ASP A 1 82 ? 0.782 -10.508 -1.901 1.00 96.50 82 ASP A C 1
ATOM 645 O O . ASP A 1 82 ? 0.236 -10.691 -0.815 1.00 96.50 82 ASP A O 1
ATOM 649 N N . VAL A 1 83 ? 1.027 -9.277 -2.361 1.00 96.00 83 VAL A N 1
ATOM 650 C CA . VAL A 1 83 ? 0.699 -8.076 -1.580 1.00 96.00 83 VAL A CA 1
ATOM 651 C C . VAL A 1 83 ? -0.806 -7.963 -1.326 1.00 96.00 83 VAL A C 1
ATOM 653 O O . VAL A 1 83 ? -1.214 -7.565 -0.239 1.00 96.00 83 VAL A O 1
ATOM 656 N N . THR A 1 84 ? -1.644 -8.371 -2.287 1.00 96.69 84 THR A N 1
ATOM 657 C CA . THR A 1 84 ? -3.106 -8.383 -2.120 1.00 96.69 84 THR A CA 1
ATOM 658 C C . THR A 1 84 ? -3.528 -9.368 -1.030 1.00 96.69 84 THR A C 1
ATOM 660 O O . THR A 1 84 ? -4.363 -9.022 -0.200 1.00 96.69 84 THR A O 1
ATOM 663 N N . LYS A 1 85 ? -2.926 -10.565 -0.988 1.00 96.94 85 LYS A N 1
ATOM 664 C CA . LYS A 1 85 ? -3.178 -11.555 0.072 1.00 96.94 85 LYS A CA 1
ATOM 665 C C . LYS A 1 85 ? -2.761 -11.023 1.439 1.00 96.94 85 LYS A C 1
ATOM 667 O O . LYS A 1 85 ? -3.565 -11.035 2.358 1.00 96.94 85 LYS A O 1
ATOM 672 N N . VAL A 1 86 ? -1.556 -10.461 1.545 1.00 96.75 86 VAL A N 1
ATOM 673 C CA . VAL A 1 86 ? -1.063 -9.872 2.801 1.00 96.75 86 VAL A CA 1
ATOM 674 C C . VAL A 1 86 ? -1.967 -8.730 3.280 1.00 96.75 86 VAL A C 1
ATOM 676 O O . VAL A 1 86 ? -2.216 -8.593 4.477 1.00 96.75 86 VAL A O 1
ATOM 679 N N . LEU A 1 87 ? -2.480 -7.905 2.363 1.00 96.50 87 LEU A N 1
ATOM 680 C CA . LEU A 1 87 ? -3.449 -6.856 2.686 1.00 96.50 87 LEU A CA 1
ATOM 681 C C . LEU A 1 87 ? -4.768 -7.443 3.197 1.00 96.50 87 LEU A C 1
ATOM 683 O O . LEU A 1 87 ? -5.268 -6.985 4.225 1.00 96.50 87 LEU A O 1
ATOM 687 N N . ALA A 1 88 ? -5.289 -8.477 2.535 1.00 96.94 88 ALA A N 1
ATOM 688 C CA . ALA A 1 88 ? -6.505 -9.166 2.953 1.00 96.94 88 ALA A CA 1
ATOM 689 C C . ALA A 1 88 ? -6.353 -9.823 4.335 1.00 96.94 88 ALA A C 1
ATOM 691 O O . ALA A 1 88 ? -7.224 -9.640 5.184 1.00 96.94 88 ALA A O 1
ATOM 692 N N . ASP A 1 89 ? -5.222 -10.480 4.606 1.00 96.94 89 ASP A N 1
ATOM 693 C CA . ASP A 1 89 ? -4.900 -11.075 5.912 1.00 96.94 89 ASP A CA 1
ATOM 694 C C . ASP A 1 89 ? -4.820 -10.016 7.025 1.00 96.94 89 ASP A C 1
ATOM 696 O O . ASP A 1 89 ? -5.130 -10.280 8.186 1.00 96.94 89 ASP A O 1
ATOM 700 N N . LYS A 1 90 ? -4.452 -8.778 6.670 1.00 94.94 90 LYS A N 1
ATOM 701 C CA . LYS A 1 90 ? -4.481 -7.604 7.559 1.00 94.94 90 LYS A CA 1
ATOM 702 C C . LYS A 1 90 ? -5.846 -6.898 7.590 1.00 94.94 90 LYS A C 1
ATOM 704 O O . LYS A 1 90 ? -5.961 -5.807 8.148 1.00 94.94 90 LYS A O 1
ATOM 709 N N . GLY A 1 91 ? -6.882 -7.496 7.002 1.00 96.44 91 GLY A N 1
ATOM 710 C CA . GLY A 1 91 ? -8.251 -6.985 6.987 1.00 96.44 91 GLY A CA 1
ATOM 711 C C . GLY A 1 91 ? -8.489 -5.833 6.010 1.00 96.44 91 GLY A C 1
ATOM 712 O O . GLY A 1 91 ? -9.461 -5.093 6.170 1.00 96.44 91 GLY A O 1
ATOM 713 N N . VAL A 1 92 ? -7.621 -5.632 5.016 1.00 96.50 92 VAL A N 1
ATOM 714 C CA . VAL A 1 92 ? -7.747 -4.587 3.988 1.00 96.50 92 VAL A CA 1
ATOM 715 C C . VAL A 1 92 ? -8.170 -5.222 2.662 1.00 96.50 92 VAL A C 1
ATOM 717 O O . VAL A 1 92 ? -7.342 -5.702 1.893 1.00 96.50 92 VAL A O 1
ATOM 720 N N . THR A 1 93 ? -9.474 -5.200 2.391 1.00 96.06 93 THR A N 1
ATOM 721 C CA . THR A 1 93 ? -10.099 -5.663 1.141 1.00 96.06 93 THR A CA 1
ATOM 722 C C . THR A 1 93 ? -11.013 -4.567 0.594 1.00 96.06 93 THR A C 1
ATOM 724 O O . THR A 1 93 ? -11.284 -3.596 1.300 1.00 96.06 93 THR A O 1
ATOM 727 N N . GLU A 1 94 ? -11.504 -4.680 -0.645 1.00 91.69 94 GLU A N 1
ATOM 728 C CA . GLU A 1 94 ? -12.408 -3.664 -1.220 1.00 91.69 94 GLU A CA 1
ATOM 729 C C . GLU A 1 94 ? -13.731 -3.547 -0.431 1.00 91.69 94 GLU A C 1
ATOM 731 O O . GLU A 1 94 ? -14.312 -2.460 -0.307 1.00 91.69 94 GLU A O 1
ATOM 736 N N . GLU A 1 95 ? -14.175 -4.658 0.157 1.00 93.44 95 GLU A N 1
ATOM 737 C CA . GLU A 1 95 ? -15.374 -4.765 0.988 1.00 93.44 95 GLU A CA 1
ATOM 738 C C . GLU A 1 95 ? -15.161 -4.185 2.385 1.00 93.44 95 GLU A C 1
ATOM 740 O O . GLU A 1 95 ? -16.090 -3.621 2.959 1.00 93.44 95 GLU A O 1
ATOM 745 N N . SER A 1 96 ? -13.946 -4.286 2.934 1.00 93.75 96 SER A N 1
ATOM 746 C CA . SER A 1 96 ? -13.657 -3.781 4.278 1.00 93.75 96 SER A CA 1
ATOM 747 C C . SER A 1 96 ? -13.444 -2.266 4.327 1.00 93.75 96 SER A C 1
ATOM 749 O O . SER A 1 96 ? -13.327 -1.704 5.417 1.00 93.75 96 SER A O 1
ATOM 751 N N . MET A 1 97 ? -13.378 -1.589 3.174 1.00 92.00 97 MET A N 1
ATOM 752 C CA . MET A 1 97 ? -13.202 -0.137 3.088 1.00 92.00 97 MET A CA 1
ATOM 753 C C . MET A 1 97 ? -14.454 0.611 3.550 1.00 92.00 97 MET A C 1
ATOM 755 O O . MET A 1 97 ? -15.534 0.456 2.977 1.00 92.00 97 MET A O 1
ATOM 759 N N . THR A 1 98 ? -14.288 1.519 4.508 1.00 92.50 98 THR A N 1
ATOM 760 C CA . THR A 1 98 ? -15.353 2.454 4.882 1.00 92.50 98 THR A CA 1
ATOM 761 C C . THR A 1 98 ? -15.574 3.501 3.791 1.00 92.50 98 THR A C 1
ATOM 763 O O . THR A 1 98 ? -14.676 3.844 3.016 1.00 92.50 98 THR A O 1
ATOM 766 N N . GLU A 1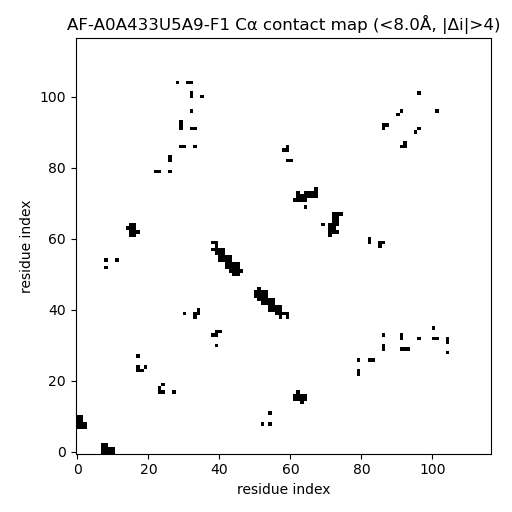 99 ? -16.771 4.079 3.757 1.00 90.06 99 GLU A N 1
ATOM 767 C CA . GLU A 1 99 ? -17.092 5.160 2.821 1.00 90.06 99 GLU A CA 1
ATOM 768 C C . GLU A 1 99 ? -16.190 6.391 3.028 1.00 90.06 99 GLU A C 1
ATOM 770 O O . GLU A 1 99 ? -15.794 7.059 2.071 1.00 90.06 99 GLU A O 1
ATOM 775 N N . GLN A 1 100 ? -15.789 6.655 4.274 1.00 88.94 100 GLN A N 1
ATOM 776 C CA . GLN A 1 100 ? -14.847 7.723 4.592 1.00 88.94 100 GLN A CA 1
ATOM 777 C C . GLN A 1 100 ? -13.454 7.437 4.010 1.00 88.94 100 GLN A C 1
ATOM 779 O O . GLN A 1 100 ? -12.893 8.289 3.326 1.00 88.94 100 GLN A O 1
ATOM 784 N N . GLU A 1 101 ? -12.929 6.221 4.181 1.00 90.25 101 GLU A N 1
ATOM 785 C CA . GLU A 1 101 ? -11.642 5.816 3.598 1.00 90.25 101 GLU A CA 1
ATOM 786 C C . GLU A 1 101 ? -11.660 5.845 2.068 1.00 90.25 101 GLU A C 1
ATOM 788 O O . GLU A 1 101 ? -10.663 6.225 1.451 1.00 90.25 101 GLU A O 1
ATOM 793 N N . ARG A 1 102 ? -12.788 5.494 1.434 1.00 85.44 102 ARG A N 1
ATOM 794 C CA . ARG A 1 102 ? -12.968 5.619 -0.023 1.00 85.44 102 ARG A CA 1
ATOM 795 C C . ARG A 1 102 ? -12.865 7.075 -0.471 1.00 85.44 102 ARG A C 1
ATOM 797 O O . ARG A 1 102 ? -12.161 7.376 -1.442 1.00 85.44 102 ARG A O 1
ATOM 804 N N . ARG A 1 103 ? -13.515 7.990 0.253 1.00 86.38 103 ARG A N 1
ATOM 805 C CA . ARG A 1 103 ? -13.456 9.435 -0.019 1.00 86.38 103 ARG A CA 1
ATOM 806 C C . ARG A 1 103 ? -12.060 9.998 0.205 1.00 86.38 103 ARG A C 1
ATOM 808 O O . ARG A 1 103 ? -11.557 10.718 -0.654 1.00 86.38 103 ARG A O 1
ATOM 815 N N . ASP A 1 104 ? -11.418 9.660 1.314 1.00 84.56 104 ASP A N 1
ATOM 816 C CA . ASP A 1 104 ? -10.099 10.190 1.661 1.00 84.56 104 ASP A CA 1
ATOM 817 C C . ASP A 1 104 ? -9.013 9.639 0.738 1.00 84.56 104 ASP A C 1
ATOM 819 O O . ASP A 1 104 ? -8.191 10.403 0.228 1.00 84.56 104 ASP A O 1
ATOM 823 N N . SER A 1 105 ? -9.090 8.353 0.385 1.00 76.31 105 SER A N 1
ATOM 824 C CA . SER A 1 105 ? -8.229 7.762 -0.644 1.00 76.31 105 SER A CA 1
ATOM 825 C C . SER A 1 105 ? -8.382 8.480 -1.987 1.00 76.31 105 SER A C 1
ATOM 827 O O . SER A 1 105 ? -7.378 8.701 -2.668 1.00 76.31 105 SER A O 1
ATOM 829 N N . SER A 1 106 ? -9.608 8.894 -2.339 1.00 71.06 106 SER A N 1
ATOM 830 C CA . SER A 1 106 ? -9.931 9.664 -3.552 1.00 71.06 106 SER A CA 1
ATOM 831 C C . SER A 1 106 ? -9.428 11.112 -3.504 1.00 71.06 106 SER A C 1
ATOM 833 O O . SER A 1 106 ? -8.989 11.646 -4.518 1.00 71.06 106 SER A O 1
ATOM 835 N N . LYS A 1 107 ? -9.418 11.756 -2.333 1.00 65.19 107 LYS A N 1
ATOM 836 C CA . LYS A 1 107 ? -8.861 13.111 -2.164 1.00 65.19 107 LYS A CA 1
ATOM 837 C C . LYS A 1 107 ? -7.337 13.121 -2.236 1.00 65.19 107 LYS A C 1
ATOM 839 O O . LYS A 1 107 ? -6.772 14.027 -2.843 1.00 65.19 107 LYS A O 1
ATOM 844 N N . ILE A 1 108 ? -6.680 12.089 -1.699 1.00 61.19 108 ILE A N 1
ATOM 845 C CA . ILE A 1 108 ? -5.226 11.902 -1.827 1.00 61.19 108 ILE A CA 1
ATOM 846 C C . ILE A 1 108 ? -4.818 11.793 -3.311 1.00 61.19 108 ILE A C 1
ATOM 848 O O . ILE A 1 108 ? -3.746 12.264 -3.679 1.00 61.19 108 ILE A O 1
ATOM 852 N N . PHE A 1 109 ? -5.685 11.269 -4.197 1.00 51.22 109 PHE A N 1
ATOM 853 C CA . PHE A 1 109 ? -5.432 11.238 -5.649 1.00 51.22 109 PHE A CA 1
ATOM 854 C C . PHE A 1 109 ? -5.360 12.626 -6.306 1.00 51.22 109 PHE A C 1
ATOM 856 O O . PHE A 1 109 ? -4.657 12.756 -7.297 1.00 51.22 109 PHE A O 1
ATOM 863 N N . ARG A 1 110 ? -6.005 13.676 -5.773 1.00 50.03 110 ARG A N 1
ATOM 864 C CA . ARG A 1 110 ? -5.917 15.023 -6.378 1.00 50.03 110 ARG A CA 1
ATOM 865 C C . ARG A 1 110 ? -4.590 15.742 -6.118 1.00 50.03 110 ARG A C 1
ATOM 867 O O . ARG A 1 110 ? -4.323 16.733 -6.782 1.00 50.03 110 ARG A O 1
ATOM 874 N N . LYS A 1 111 ? -3.779 15.282 -5.157 1.00 40.16 111 LYS A N 1
ATOM 875 C CA . LYS A 1 111 ? -2.505 15.929 -4.783 1.00 40.16 111 LYS A CA 1
ATOM 876 C C . LYS A 1 111 ? -1.263 15.205 -5.319 1.00 40.16 111 LYS A C 1
ATOM 878 O O . LYS A 1 111 ? -0.159 15.715 -5.197 1.00 40.16 111 LYS A O 1
ATOM 883 N N . LEU A 1 112 ? -1.440 14.032 -5.914 1.00 37.91 112 LEU A N 1
ATOM 884 C CA . LEU A 1 112 ? -0.378 13.254 -6.540 1.00 37.91 112 LEU A CA 1
ATOM 885 C C . LEU A 1 112 ? -0.843 12.930 -7.956 1.00 37.91 112 LEU A C 1
ATOM 887 O O . LEU A 1 112 ? -1.340 11.832 -8.212 1.00 37.91 112 LEU A O 1
ATOM 891 N N . GLU A 1 113 ? -0.728 13.916 -8.853 1.00 36.28 113 GLU A N 1
ATOM 892 C CA . GLU A 1 113 ? -0.606 13.601 -10.272 1.00 36.28 113 GLU A CA 1
ATOM 893 C C . GLU A 1 113 ? 0.592 12.669 -10.396 1.00 36.28 113 GLU A C 1
ATOM 895 O O . GLU A 1 113 ? 1.727 12.995 -10.050 1.00 36.28 113 GLU A O 1
ATOM 900 N N . ILE A 1 114 ? 0.264 11.442 -10.770 1.00 37.56 114 ILE A N 1
ATOM 901 C CA . ILE A 1 114 ? 1.202 10.403 -11.132 1.00 37.56 114 ILE A CA 1
ATOM 902 C C . ILE A 1 114 ? 2.074 11.024 -12.217 1.00 37.56 114 ILE A C 1
ATOM 904 O O . ILE A 1 114 ? 1.546 11.450 -13.244 1.00 37.56 114 ILE A O 1
ATOM 908 N N . CYS A 1 115 ? 3.383 11.117 -11.980 1.00 29.00 115 CYS A N 1
ATOM 909 C CA . CYS A 1 115 ? 4.327 11.337 -13.061 1.00 29.00 115 CYS A CA 1
ATOM 910 C C . CYS A 1 115 ? 4.073 10.225 -14.082 1.00 29.00 115 CYS A C 1
ATOM 912 O O . CYS A 1 115 ? 4.461 9.079 -13.858 1.00 29.00 115 CYS A O 1
ATOM 914 N N . ASN A 1 116 ? 3.358 10.556 -15.157 1.00 26.12 116 ASN A N 1
ATOM 915 C CA . ASN A 1 116 ? 3.428 9.801 -16.391 1.00 26.12 116 ASN A CA 1
ATOM 916 C C . ASN A 1 116 ? 4.899 9.868 -16.806 1.00 26.12 116 ASN A C 1
ATOM 918 O O . ASN A 1 116 ? 5.395 10.946 -17.140 1.00 26.12 116 ASN A O 1
ATOM 922 N N . LEU A 1 117 ? 5.598 8.744 -16.665 1.00 33.97 117 LEU A N 1
ATOM 923 C CA . LEU A 1 117 ? 6.773 8.469 -17.480 1.00 33.97 117 LEU A CA 1
ATOM 924 C C . LEU A 1 117 ? 6.291 8.127 -18.889 1.00 33.97 117 LEU A C 1
ATOM 926 O O . LEU A 1 117 ? 5.287 7.381 -18.986 1.00 33.97 117 LEU A O 1
#

Mean predicted aligned error: 8.28 Å

Foldseek 3Di:
DDDDPRDDDDDDDADFDFPPDPLSVQLLLLVLLCVVVVNQWDFDQPPPPPDHTDIDGHPQQTQRDCDPPDPSHDDDPCNSVVSQVVSVVVVRDPVSDDPVSVVVSVVVVVVDPDPPD

InterPro domains:
  IPR0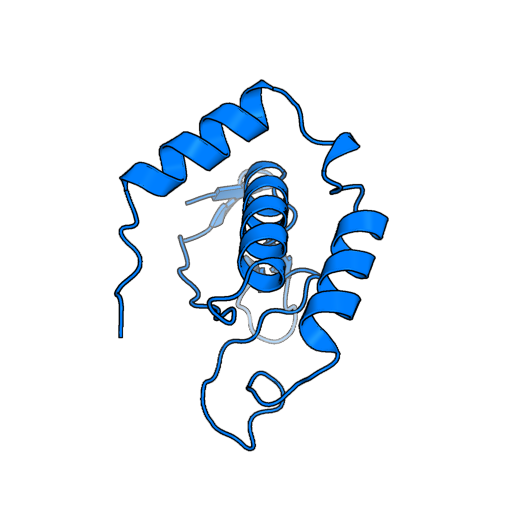39396 Deltex, C-terminal [PF18102] (5-92)
  IPR039398 Deltex family [PTHR12622] (6-93)
  IPR039399 Deltex, C-terminal domain superfamily [G3DSA:3.30.390.130] (2-93)

Radius of gyration: 15.58 Å; Cα contacts (8 Å, |Δi|>4): 113; chains: 1; bounding box: 40×29×42 Å

Nearest PDB structures (foldseek):
  6y2x-assembly1_A  TM=8.512E-01  e=1.170E-06  Homo sapiens
  3pg6-assembly2_B  TM=8.158E-01  e=1.031E-06  Homo sapiens
  6y5n-assembly2_B  TM=8.927E-01  e=3.897E-06  Homo sapiens
  6y3j-assembly1_A  TM=8.852E-01  e=3.897E-06  Homo sapiens
  6y5p-assembly1_A  TM=8.945E-01  e=6.070E-06  Homo sapiens